Protein AF-A0A0Q8JHC2-F1 (afdb_monomer_lite)

Structure (mmCIF, N/CA/C/O backbone):
data_AF-A0A0Q8JHC2-F1
#
_entry.id   AF-A0A0Q8JHC2-F1
#
loop_
_atom_site.group_PDB
_atom_site.id
_atom_site.type_symbol
_atom_site.label_atom_id
_atom_site.label_alt_id
_atom_site.label_comp_id
_atom_site.label_asym_id
_atom_site.label_entity_id
_atom_site.label_seq_id
_atom_site.pdbx_PDB_ins_code
_atom_site.Cartn_x
_atom_site.Cartn_y
_atom_site.Cartn_z
_atom_site.occupancy
_atom_site.B_iso_or_equiv
_atom_site.auth_seq_id
_atom_site.auth_comp_id
_atom_site.auth_asym_id
_atom_site.auth_atom_id
_atom_site.pdbx_PDB_model_num
ATOM 1 N N . MET A 1 1 ? -20.644 -13.001 16.340 1.00 46.44 1 MET A N 1
ATOM 2 C CA . MET A 1 1 ? -19.332 -13.680 16.368 1.00 46.44 1 MET A CA 1
ATOM 3 C C . MET A 1 1 ? -19.588 -15.132 16.712 1.00 46.44 1 MET A C 1
ATOM 5 O O . MET A 1 1 ? -20.028 -15.393 17.822 1.00 46.44 1 MET A O 1
ATOM 9 N N . HIS A 1 2 ? -19.420 -16.041 15.752 1.00 45.28 2 HIS A N 1
ATOM 10 C CA . HIS A 1 2 ? -19.515 -17.480 15.999 1.00 45.28 2 HIS A CA 1
ATOM 11 C C . HIS A 1 2 ? -18.093 -18.038 16.059 1.00 45.28 2 HIS A C 1
ATOM 13 O O . HIS A 1 2 ? -17.368 -18.005 15.069 1.00 45.28 2 HIS A O 1
ATOM 19 N N . GLU A 1 3 ? -17.670 -18.493 17.236 1.00 44.44 3 GLU A N 1
ATOM 20 C CA . GLU A 1 3 ? -16.395 -19.190 17.394 1.00 44.44 3 GLU A CA 1
ATOM 21 C C . GLU A 1 3 ? -16.556 -20.640 16.921 1.00 44.44 3 GLU A C 1
ATOM 23 O O . GLU A 1 3 ? -17.232 -21.451 17.552 1.00 44.44 3 GLU A O 1
ATOM 28 N N . SER A 1 4 ? -15.948 -20.959 15.777 1.00 53.78 4 SER A N 1
ATOM 29 C CA . SER A 1 4 ? -15.761 -22.332 15.305 1.00 53.78 4 SER A CA 1
ATOM 30 C C . SER A 1 4 ? -14.449 -22.897 15.856 1.00 53.78 4 SER A C 1
ATOM 32 O O . SER A 1 4 ? -13.427 -22.208 15.894 1.00 53.78 4 SER A O 1
ATOM 34 N N . LYS A 1 5 ? -14.469 -24.183 16.231 1.00 55.62 5 LYS A N 1
ATOM 35 C CA . LYS A 1 5 ? -13.336 -24.940 16.797 1.00 55.62 5 LYS A CA 1
ATOM 36 C C . LYS A 1 5 ? -12.102 -25.036 15.878 1.00 55.62 5 LYS A C 1
ATOM 38 O O . LYS A 1 5 ? -11.062 -25.486 16.346 1.00 55.62 5 LYS A O 1
ATOM 43 N N . PHE A 1 6 ? -12.198 -24.612 14.614 1.00 55.34 6 PHE A N 1
ATOM 44 C CA . PHE A 1 6 ? -11.120 -24.694 13.615 1.00 55.34 6 PHE A CA 1
ATOM 45 C C . PHE A 1 6 ? -10.570 -23.343 13.126 1.00 55.34 6 PHE A C 1
ATOM 47 O O . PHE A 1 6 ? -9.736 -23.319 12.227 1.00 55.34 6 PHE A O 1
ATOM 54 N N . GLY A 1 7 ? -10.948 -22.227 13.756 1.00 52.19 7 GLY A N 1
ATOM 55 C CA . GLY A 1 7 ? -10.394 -20.913 13.427 1.00 52.19 7 GLY A CA 1
ATOM 56 C C . GLY A 1 7 ? -11.159 -20.208 12.305 1.00 52.19 7 GLY A C 1
ATOM 57 O O . GLY A 1 7 ? -11.133 -20.618 11.155 1.00 52.19 7 GLY A O 1
ATOM 58 N N . PHE A 1 8 ? -11.827 -19.122 12.696 1.00 56.41 8 PHE A N 1
ATOM 59 C CA . PHE A 1 8 ? -12.327 -18.010 11.880 1.00 56.41 8 PHE A CA 1
ATOM 60 C C . PHE A 1 8 ? -12.901 -18.354 10.490 1.00 56.41 8 PHE A C 1
ATOM 62 O O . PHE A 1 8 ? -12.226 -18.221 9.471 1.00 56.41 8 PHE A O 1
ATOM 69 N N . GLU A 1 9 ? -14.198 -18.669 10.435 1.00 52.38 9 GLU A N 1
ATOM 70 C CA . GLU A 1 9 ? -14.976 -18.519 9.200 1.00 52.38 9 GLU A CA 1
ATOM 71 C C . GLU A 1 9 ? -15.281 -17.031 8.987 1.00 52.38 9 GLU A C 1
ATOM 73 O O . GLU A 1 9 ? -15.959 -16.405 9.799 1.00 52.38 9 GLU A O 1
ATOM 78 N N . TYR A 1 10 ? -14.744 -16.454 7.911 1.00 52.06 10 TYR A N 1
ATOM 79 C CA . TYR A 1 10 ? -15.070 -15.097 7.476 1.00 52.06 10 TYR A CA 1
ATOM 80 C C . TYR A 1 10 ? -16.145 -15.165 6.394 1.00 52.06 10 TYR A C 1
ATOM 82 O O . TYR A 1 10 ? -15.909 -15.709 5.313 1.00 52.06 10 TYR A O 1
ATOM 90 N N . HIS A 1 11 ? -17.310 -14.571 6.642 1.00 60.28 11 HIS A N 1
ATOM 91 C CA . HIS A 1 11 ? -18.301 -14.356 5.592 1.00 60.28 11 HIS A CA 1
ATOM 92 C C . HIS A 1 11 ? -18.074 -13.013 4.892 1.00 60.28 11 HIS A C 1
ATOM 94 O O . HIS A 1 11 ? -17.540 -12.063 5.460 1.00 60.28 11 HIS A O 1
ATOM 100 N N . GLY A 1 12 ? -18.532 -12.886 3.641 1.00 55.38 12 GLY A N 1
ATOM 101 C CA . GLY A 1 12 ? -18.478 -11.614 2.904 1.00 55.38 12 GLY A CA 1
ATOM 102 C C . GLY A 1 12 ? -19.212 -10.459 3.610 1.00 55.38 12 GLY A C 1
ATOM 103 O O . GLY A 1 12 ? -18.903 -9.290 3.377 1.00 55.38 12 GLY A O 1
ATOM 104 N N . SER A 1 13 ? -20.141 -10.773 4.520 1.00 62.31 13 SER A N 1
ATOM 105 C CA . SER A 1 13 ? -20.773 -9.822 5.441 1.00 62.31 13 SER A CA 1
ATOM 106 C C . SER A 1 13 ? -19.806 -9.255 6.486 1.00 62.31 13 SER A C 1
ATOM 108 O O . SER A 1 13 ? -19.939 -8.090 6.850 1.00 62.31 13 SER A O 1
ATOM 110 N N . ASP A 1 14 ? -18.791 -10.013 6.904 1.00 60.31 14 ASP A N 1
ATOM 111 C CA . ASP A 1 14 ? -17.785 -9.587 7.889 1.00 60.31 14 ASP A CA 1
ATOM 112 C C . ASP A 1 14 ? -16.726 -8.658 7.281 1.00 60.31 14 ASP A C 1
ATOM 114 O O . ASP A 1 14 ? -16.006 -7.973 8.004 1.00 60.31 14 ASP A O 1
ATOM 118 N N . LEU A 1 15 ? -16.658 -8.577 5.946 1.00 61.22 15 LEU A N 1
ATOM 119 C CA . LEU A 1 15 ? -15.849 -7.594 5.217 1.00 61.22 15 LEU A CA 1
ATOM 120 C C . LEU A 1 15 ? -16.550 -6.238 5.074 1.00 61.22 15 LEU A C 1
ATOM 122 O O . LEU A 1 15 ? -15.893 -5.243 4.756 1.00 61.22 15 LEU A O 1
ATOM 126 N N . GLN A 1 16 ? -17.862 -6.149 5.336 1.00 64.81 16 GLN A N 1
ATOM 127 C CA . GLN A 1 16 ? -18.601 -4.880 5.279 1.00 64.81 16 GLN A CA 1
ATOM 128 C C . GLN A 1 16 ? -17.969 -3.721 6.068 1.00 64.81 16 GLN A C 1
ATOM 130 O O . GLN A 1 16 ? -18.070 -2.588 5.584 1.00 64.81 16 GLN A O 1
ATOM 135 N N . PRO A 1 17 ? -17.328 -3.928 7.235 1.00 65.75 17 PRO A N 1
ATOM 136 C CA . PRO A 1 17 ? -16.680 -2.862 7.993 1.00 65.75 17 PRO A CA 1
ATOM 137 C C . PRO A 1 17 ? -15.490 -2.230 7.263 1.00 65.75 17 PRO A C 1
ATOM 139 O O . PRO A 1 17 ? -15.288 -1.027 7.405 1.00 65.75 17 PRO A O 1
ATOM 142 N N . ILE A 1 18 ? -14.752 -3.007 6.459 1.00 70.94 18 ILE A N 1
ATOM 143 C CA . ILE A 1 18 ? -13.488 -2.595 5.817 1.00 70.94 18 ILE A CA 1
ATOM 144 C C . ILE A 1 18 ? -13.565 -2.425 4.297 1.00 70.94 18 ILE A C 1
ATOM 146 O O . ILE A 1 18 ? -12.550 -2.172 3.653 1.00 70.94 18 ILE A O 1
ATOM 150 N N . ARG A 1 19 ? -14.757 -2.510 3.698 1.00 82.06 19 ARG A N 1
ATOM 151 C CA . ARG A 1 19 ? -14.945 -2.237 2.261 1.00 82.06 19 ARG A CA 1
ATOM 152 C C . ARG A 1 19 ? -14.309 -0.917 1.795 1.00 82.06 19 ARG A C 1
ATOM 154 O O . ARG A 1 19 ? -13.652 -0.957 0.760 1.00 82.06 19 ARG A O 1
ATOM 161 N N . PRO A 1 20 ? -14.449 0.222 2.509 1.00 84.69 20 PRO A N 1
ATOM 162 C CA . PRO A 1 20 ? -13.827 1.475 2.077 1.00 84.69 20 PRO A CA 1
ATOM 163 C C . PRO A 1 20 ? -12.303 1.365 1.994 1.00 84.69 20 PRO A C 1
ATOM 165 O O . PRO A 1 20 ? -11.717 1.789 1.006 1.00 84.69 20 PRO A O 1
ATOM 168 N N . LEU A 1 21 ? -11.675 0.731 2.989 1.00 87.75 21 LEU A N 1
ATOM 169 C CA . LEU A 1 21 ? -10.234 0.487 3.003 1.00 87.75 21 LEU A CA 1
ATOM 170 C C . LEU A 1 21 ? -9.803 -0.351 1.797 1.00 87.75 21 LEU A C 1
ATOM 172 O O . LEU A 1 21 ? -8.867 0.033 1.105 1.00 87.75 21 LEU A O 1
ATOM 176 N N . VAL A 1 22 ? -10.501 -1.456 1.520 1.00 88.38 22 VAL A N 1
ATOM 177 C CA . VAL A 1 22 ? -10.187 -2.328 0.376 1.00 88.38 22 VAL A CA 1
ATOM 178 C C . VAL A 1 22 ? -10.283 -1.554 -0.937 1.00 88.38 22 VAL A C 1
ATOM 180 O O . VAL A 1 22 ? -9.341 -1.581 -1.720 1.00 88.38 22 VAL A O 1
ATOM 183 N N . TRP A 1 23 ? -11.369 -0.806 -1.153 1.00 92.31 23 TRP A N 1
ATOM 184 C CA . TRP A 1 23 ? -11.544 -0.018 -2.375 1.00 92.31 23 TRP A CA 1
ATOM 185 C C . TRP A 1 23 ? -10.453 1.032 -2.565 1.00 92.31 23 TRP A C 1
ATOM 187 O O . TRP A 1 23 ? -9.932 1.167 -3.670 1.00 92.31 23 TRP A O 1
ATOM 197 N N . VAL A 1 24 ? -10.081 1.746 -1.500 1.00 94.50 24 VAL A N 1
ATOM 198 C CA . VAL A 1 24 ? -9.022 2.760 -1.573 1.00 94.50 24 VAL A CA 1
ATOM 199 C C . VAL A 1 24 ? -7.664 2.117 -1.839 1.00 94.50 24 VAL A C 1
ATOM 201 O O . VAL A 1 24 ? -6.925 2.614 -2.684 1.00 94.50 24 VAL A O 1
ATOM 204 N N . VAL A 1 25 ? -7.344 0.997 -1.185 1.00 95.12 25 VAL A N 1
ATOM 205 C CA . VAL A 1 25 ? -6.090 0.265 -1.429 1.00 95.12 25 VAL A CA 1
ATOM 206 C C . VAL A 1 25 ? -6.030 -0.233 -2.870 1.00 95.12 25 VAL A C 1
ATOM 208 O O . VAL A 1 25 ? -5.028 -0.008 -3.540 1.00 95.12 25 VAL A O 1
ATOM 211 N N . THR A 1 26 ? -7.099 -0.850 -3.379 1.00 94.50 26 THR A N 1
ATOM 212 C CA . THR A 1 26 ? -7.150 -1.327 -4.767 1.00 94.50 26 THR A CA 1
ATOM 213 C C . THR A 1 26 ? -7.023 -0.172 -5.758 1.00 94.50 26 THR A C 1
ATOM 215 O O . THR A 1 26 ? -6.231 -0.257 -6.693 1.00 94.50 26 THR A O 1
ATOM 218 N N . ALA A 1 27 ? -7.742 0.934 -5.547 1.00 96.88 27 ALA A N 1
ATOM 219 C CA . ALA A 1 27 ? -7.637 2.113 -6.404 1.00 96.88 27 ALA A CA 1
ATOM 220 C C . ALA A 1 27 ? -6.219 2.705 -6.387 1.00 96.88 27 ALA A C 1
ATOM 222 O O . ALA A 1 27 ? -5.681 3.041 -7.441 1.00 96.88 27 ALA A O 1
ATOM 223 N N . ALA A 1 28 ? -5.587 2.773 -5.213 1.00 97.25 28 ALA A N 1
ATOM 224 C CA . ALA A 1 28 ? -4.212 3.236 -5.069 1.00 97.25 28 ALA A CA 1
ATOM 225 C C . ALA A 1 28 ? -3.211 2.302 -5.760 1.00 97.25 28 ALA A C 1
ATOM 227 O O . ALA A 1 28 ? -2.313 2.788 -6.437 1.00 97.25 28 ALA A O 1
ATOM 228 N N . GLN A 1 29 ? -3.372 0.981 -5.649 1.00 97.31 29 GLN A N 1
ATOM 229 C CA . GLN A 1 29 ? -2.524 0.006 -6.345 1.00 97.31 29 GLN A CA 1
ATOM 230 C C . GLN A 1 29 ? -2.660 0.112 -7.864 1.00 97.31 29 GLN A C 1
ATOM 232 O O . GLN A 1 29 ? -1.654 0.059 -8.566 1.00 97.31 29 GLN A O 1
ATOM 237 N N . LEU A 1 30 ? -3.877 0.302 -8.379 1.00 97.81 30 LEU A N 1
ATOM 238 C CA . LEU A 1 30 ? -4.105 0.515 -9.809 1.00 97.81 30 LEU A CA 1
ATOM 239 C C . LEU A 1 30 ? -3.469 1.826 -10.282 1.00 97.81 30 LEU A C 1
ATOM 241 O O . LEU A 1 30 ? -2.742 1.824 -11.272 1.00 97.81 30 LEU A O 1
ATOM 245 N N . ALA A 1 31 ? -3.675 2.925 -9.551 1.00 97.56 31 ALA A N 1
ATOM 246 C CA . ALA A 1 31 ? -3.048 4.210 -9.857 1.00 97.56 31 ALA A CA 1
ATOM 247 C C . ALA A 1 31 ? -1.515 4.120 -9.795 1.00 97.56 31 ALA A C 1
ATOM 249 O O . ALA A 1 31 ? -0.828 4.585 -10.699 1.00 97.56 31 ALA A O 1
ATOM 250 N N . GLY A 1 32 ? -0.982 3.456 -8.769 1.00 97.06 32 GLY A N 1
ATOM 251 C CA . GLY A 1 32 ? 0.440 3.169 -8.625 1.00 97.06 32 GLY A CA 1
ATOM 252 C C . GLY A 1 32 ? 0.981 2.316 -9.762 1.00 97.06 32 GLY A C 1
ATOM 253 O O . GLY A 1 32 ? 2.065 2.593 -10.252 1.00 97.06 32 GLY A O 1
ATOM 254 N N . GLY A 1 33 ? 0.231 1.317 -10.228 1.00 97.12 33 GLY A N 1
ATOM 255 C CA . GLY A 1 33 ? 0.613 0.495 -11.374 1.00 97.12 33 GLY A CA 1
ATOM 256 C C . GLY A 1 33 ? 0.655 1.286 -12.680 1.00 97.12 33 GLY A C 1
ATOM 257 O O . GLY A 1 33 ? 1.599 1.130 -13.453 1.00 97.12 33 GLY A O 1
ATOM 258 N N . VAL A 1 34 ? -0.311 2.185 -12.897 1.00 97.94 34 VAL A N 1
ATOM 259 C CA . VAL A 1 34 ? -0.315 3.109 -14.044 1.00 97.94 34 VAL A CA 1
ATOM 260 C C . VAL A 1 34 ? 0.888 4.052 -13.985 1.00 97.94 34 VAL A C 1
ATOM 262 O O . VAL A 1 34 ? 1.618 4.152 -14.966 1.00 97.94 34 VAL A O 1
ATOM 265 N N . LEU A 1 35 ? 1.147 4.676 -12.832 1.00 96.56 35 LEU A N 1
ATOM 266 C CA . LEU A 1 35 ? 2.325 5.530 -12.635 1.00 96.56 35 LEU A CA 1
ATOM 267 C C . LEU A 1 35 ? 3.630 4.738 -12.779 1.00 96.56 35 LEU A C 1
ATOM 269 O O . LEU A 1 35 ? 4.591 5.217 -13.366 1.00 96.56 35 LEU A O 1
ATOM 273 N N . GLY A 1 36 ? 3.666 3.499 -12.293 1.00 96.25 36 GLY A N 1
ATOM 274 C CA . GLY A 1 36 ? 4.806 2.605 -12.453 1.00 96.25 36 GLY A CA 1
ATOM 275 C C . GLY A 1 36 ? 5.120 2.352 -13.925 1.00 96.25 36 GLY A C 1
ATOM 276 O O . GLY A 1 36 ? 6.271 2.457 -14.349 1.00 96.25 36 GLY A O 1
ATOM 277 N N . TYR A 1 37 ? 4.081 2.079 -14.716 1.00 97.06 37 TYR A N 1
ATOM 278 C CA . TYR A 1 37 ? 4.182 1.868 -16.156 1.00 97.06 37 TYR A CA 1
ATOM 279 C C . TYR A 1 37 ? 4.641 3.105 -16.934 1.00 97.06 37 TYR A C 1
ATOM 281 O O . TYR A 1 37 ? 5.280 2.939 -17.969 1.00 97.06 37 TYR A O 1
ATOM 289 N N . THR A 1 38 ? 4.345 4.327 -16.484 1.00 96.31 38 THR A N 1
ATOM 290 C CA . THR A 1 38 ? 4.795 5.544 -17.183 1.00 96.31 38 THR A CA 1
ATOM 291 C C . THR A 1 38 ? 6.167 6.013 -16.704 1.00 96.31 38 THR A C 1
ATOM 293 O O . THR A 1 38 ? 7.021 6.308 -17.537 1.00 96.31 38 THR A O 1
ATOM 296 N N . GLU A 1 39 ? 6.423 5.989 -15.394 1.00 95.25 39 GLU A N 1
ATOM 297 C CA . GLU A 1 39 ? 7.573 6.666 -14.776 1.00 95.25 39 GLU A CA 1
ATOM 298 C C . GLU A 1 39 ? 8.780 5.755 -14.496 1.00 95.25 39 GLU A C 1
ATOM 300 O O . GLU A 1 39 ? 9.922 6.211 -14.544 1.00 95.25 39 GLU A O 1
ATOM 305 N N . LEU A 1 40 ? 8.584 4.465 -14.185 1.00 93.25 40 LEU A N 1
ATOM 306 C CA . LEU A 1 40 ? 9.709 3.615 -13.759 1.00 93.25 40 LEU A CA 1
ATOM 307 C C . LEU A 1 40 ? 10.533 3.156 -14.957 1.00 93.25 40 LEU A C 1
ATOM 309 O O . LEU A 1 40 ? 9.998 2.543 -15.871 1.00 93.25 40 LEU A O 1
ATOM 313 N N . SER A 1 41 ? 11.843 3.374 -14.937 1.00 89.94 41 SER A N 1
ATOM 314 C CA . SER A 1 41 ? 12.745 2.865 -15.976 1.00 89.94 41 SER A CA 1
ATOM 315 C C . SER A 1 41 ? 13.128 1.412 -15.677 1.00 89.94 41 SER A C 1
ATOM 317 O O . SER A 1 41 ? 14.138 1.152 -15.034 1.00 89.94 41 SER A O 1
ATOM 319 N N . MET A 1 42 ? 12.289 0.461 -16.095 1.00 90.81 42 MET A N 1
ATOM 320 C CA . MET A 1 42 ? 12.570 -0.981 -16.041 1.00 90.81 42 MET A CA 1
ATOM 321 C C . MET A 1 42 ? 12.269 -1.627 -17.401 1.00 90.81 42 MET A C 1
ATOM 323 O O . MET A 1 42 ? 11.375 -1.150 -18.103 1.00 90.81 42 MET A O 1
ATOM 327 N N . PRO A 1 43 ? 12.979 -2.705 -17.781 1.00 89.06 43 PRO A N 1
ATOM 328 C CA . PRO A 1 43 ? 12.846 -3.314 -19.105 1.00 89.06 43 PRO A CA 1
ATOM 329 C C . PRO A 1 43 ? 11.515 -4.050 -19.309 1.00 89.06 43 PRO A C 1
ATOM 331 O O . PRO A 1 43 ? 10.980 -4.045 -20.414 1.00 89.06 43 PRO A O 1
ATOM 334 N N . ASP A 1 44 ? 10.970 -4.665 -18.259 1.00 94.00 44 ASP A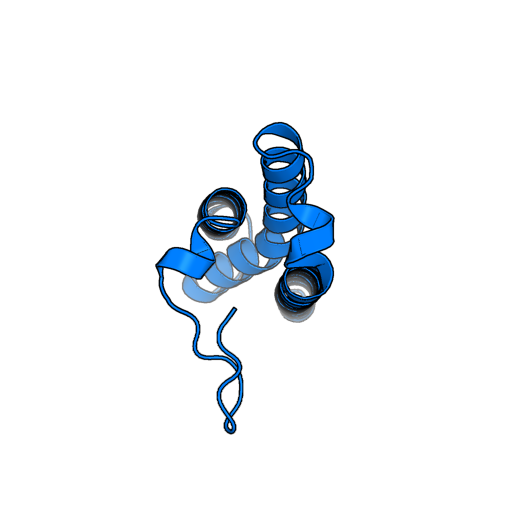 N 1
ATOM 335 C CA . ASP A 1 44 ? 9.737 -5.445 -18.341 1.00 94.00 44 ASP A CA 1
ATOM 336 C C . ASP A 1 44 ? 8.508 -4.635 -17.892 1.00 94.00 44 ASP A C 1
ATOM 338 O O . ASP A 1 44 ? 8.492 -4.004 -16.832 1.00 94.00 44 ASP A O 1
ATOM 342 N N . ALA A 1 45 ? 7.453 -4.646 -18.712 1.00 94.81 45 ALA A N 1
ATOM 343 C CA . ALA A 1 45 ? 6.239 -3.870 -18.459 1.00 94.81 45 ALA A CA 1
ATOM 344 C C . ALA A 1 45 ? 5.466 -4.367 -17.229 1.00 94.81 45 ALA A C 1
ATOM 346 O O . ALA A 1 45 ? 4.909 -3.555 -16.484 1.00 94.81 45 ALA A O 1
ATOM 347 N N . PHE A 1 46 ? 5.439 -5.683 -17.004 1.00 96.12 46 PHE A N 1
ATOM 348 C CA . PHE A 1 46 ? 4.793 -6.258 -15.831 1.00 96.12 46 PHE A CA 1
ATOM 349 C C . PHE A 1 46 ? 5.539 -5.850 -14.558 1.00 96.12 46 PHE A C 1
ATOM 351 O O . PHE A 1 46 ? 4.905 -5.430 -13.590 1.00 96.12 46 PHE A O 1
ATOM 358 N N . ASP A 1 47 ? 6.870 -5.852 -14.579 1.00 94.94 47 ASP A N 1
ATOM 359 C CA . ASP A 1 47 ? 7.702 -5.410 -13.464 1.00 94.94 47 ASP A CA 1
ATOM 360 C C . ASP A 1 47 ? 7.466 -3.949 -13.085 1.00 94.94 47 ASP A C 1
ATOM 362 O O . ASP A 1 47 ? 7.384 -3.642 -11.891 1.00 94.94 47 ASP A O 1
ATOM 366 N N . ARG A 1 48 ? 7.297 -3.061 -14.070 1.00 96.19 48 ARG A N 1
ATOM 367 C CA . ARG A 1 48 ? 6.952 -1.645 -13.848 1.00 96.19 48 ARG A CA 1
ATOM 368 C C . ARG A 1 48 ? 5.607 -1.495 -13.143 1.00 96.19 48 ARG A C 1
ATOM 370 O O . ARG A 1 48 ? 5.517 -0.820 -12.117 1.00 96.19 48 ARG A O 1
ATOM 377 N N . ILE A 1 49 ? 4.574 -2.153 -13.673 1.00 96.81 49 ILE A N 1
ATOM 378 C CA . ILE A 1 49 ? 3.209 -2.110 -13.127 1.00 96.81 49 ILE A CA 1
ATOM 379 C C . ILE A 1 49 ? 3.187 -2.697 -11.717 1.00 96.81 49 ILE A C 1
ATOM 381 O O . ILE A 1 49 ? 2.667 -2.078 -10.787 1.00 96.81 49 ILE A O 1
ATOM 385 N N . TRP A 1 50 ? 3.783 -3.877 -11.543 1.00 97.12 50 TRP A N 1
ATOM 386 C CA . TRP A 1 50 ? 3.860 -4.557 -10.257 1.00 97.12 50 TRP A CA 1
ATOM 387 C C . TRP A 1 50 ? 4.570 -3.696 -9.216 1.00 97.12 50 TRP A C 1
ATOM 389 O O . TRP A 1 50 ? 4.060 -3.519 -8.112 1.00 97.12 50 TRP A O 1
ATOM 399 N N . THR A 1 51 ? 5.724 -3.126 -9.566 1.00 96.88 51 THR A N 1
ATOM 400 C CA . THR A 1 51 ? 6.523 -2.323 -8.635 1.00 96.88 51 THR A CA 1
ATOM 401 C C . THR A 1 51 ? 5.799 -1.042 -8.239 1.00 96.88 51 THR A C 1
ATOM 403 O O . THR A 1 51 ? 5.716 -0.737 -7.049 1.00 96.88 51 THR A O 1
ATOM 406 N N . GLY A 1 52 ? 5.202 -0.335 -9.202 1.00 96.69 52 GLY A N 1
ATOM 407 C CA . GLY A 1 52 ? 4.405 0.857 -8.920 1.00 96.69 52 GLY A CA 1
ATOM 408 C C . GLY A 1 52 ? 3.191 0.560 -8.032 1.00 96.69 52 GLY A C 1
ATOM 409 O O . GLY A 1 52 ? 2.964 1.249 -7.035 1.00 96.69 52 GLY A O 1
ATOM 410 N N . GLY A 1 53 ? 2.447 -0.512 -8.324 1.00 96.75 53 GLY A N 1
ATOM 411 C CA . GLY A 1 53 ? 1.316 -0.942 -7.495 1.00 96.75 53 GLY A CA 1
ATOM 412 C C . GLY A 1 53 ? 1.743 -1.383 -6.091 1.00 96.75 53 GLY A C 1
ATOM 413 O O . GLY A 1 53 ? 1.109 -1.026 -5.093 1.00 96.75 53 GLY A O 1
ATOM 414 N N . ALA A 1 54 ? 2.866 -2.096 -5.983 1.00 96.81 54 ALA A N 1
ATOM 415 C CA . ALA A 1 54 ? 3.435 -2.504 -4.707 1.00 96.81 54 ALA A CA 1
ATOM 416 C C . ALA A 1 54 ? 3.813 -1.283 -3.854 1.00 96.81 54 ALA A C 1
ATOM 418 O O . ALA A 1 54 ? 3.366 -1.174 -2.709 1.00 96.81 54 ALA A O 1
ATOM 419 N N . MET A 1 55 ? 4.542 -0.314 -4.416 1.00 96.75 55 MET A N 1
ATOM 420 C CA . MET A 1 55 ? 4.927 0.928 -3.727 1.00 96.75 55 MET A CA 1
ATOM 421 C C . MET A 1 55 ? 3.718 1.775 -3.299 1.00 96.75 55 MET A C 1
ATOM 423 O O . MET A 1 55 ? 3.774 2.436 -2.264 1.00 96.75 55 MET A O 1
ATOM 427 N N . ALA A 1 56 ? 2.602 1.709 -4.030 1.00 97.62 56 ALA A N 1
ATOM 428 C CA . ALA A 1 56 ? 1.367 2.409 -3.679 1.00 97.62 56 ALA A CA 1
ATOM 429 C C . ALA A 1 56 ? 0.515 1.710 -2.597 1.00 97.62 56 ALA A C 1
ATOM 431 O O . ALA A 1 56 ? -0.442 2.301 -2.091 1.00 97.62 56 ALA A O 1
ATOM 432 N N . SER A 1 57 ? 0.852 0.477 -2.201 1.00 96.44 57 SER A N 1
ATOM 433 C CA . SER A 1 57 ? 0.048 -0.309 -1.250 1.00 96.44 57 SER A CA 1
ATOM 434 C C . SER A 1 57 ? -0.016 0.322 0.146 1.00 96.44 57 SER A C 1
ATOM 436 O O . SER A 1 57 ? -1.103 0.468 0.704 1.00 96.44 57 SER A O 1
ATOM 438 N N . LEU A 1 58 ? 1.119 0.744 0.708 1.00 96.38 58 LEU A N 1
ATOM 439 C CA . LEU A 1 58 ? 1.189 1.409 2.009 1.00 96.38 58 LEU A CA 1
ATOM 440 C C . LEU A 1 58 ? 0.508 2.792 2.027 1.00 96.38 58 LEU A C 1
ATOM 442 O O . LEU A 1 58 ? -0.340 3.000 2.899 1.00 96.38 58 LEU A O 1
ATOM 446 N N . PRO A 1 59 ? 0.792 3.735 1.105 1.00 96.81 59 PRO A N 1
ATOM 447 C CA . PRO A 1 59 ? 0.079 5.013 1.087 1.00 96.81 59 PRO A CA 1
ATOM 448 C C . PRO A 1 59 ? -1.423 4.827 0.825 1.00 96.81 59 PRO A C 1
ATOM 450 O O . PRO A 1 59 ? -2.233 5.493 1.470 1.00 96.81 59 PRO A O 1
ATOM 453 N N . GLY A 1 60 ? -1.811 3.867 -0.024 1.00 96.81 60 GLY A N 1
ATOM 454 C CA . GLY A 1 60 ? -3.210 3.481 -0.219 1.00 96.81 60 GLY A CA 1
ATOM 455 C C . GLY A 1 60 ? -3.871 2.964 1.060 1.00 96.81 60 GLY A C 1
ATOM 456 O O . GLY A 1 60 ? -4.983 3.373 1.392 1.00 96.81 60 GLY A O 1
ATOM 457 N N . TYR A 1 61 ? -3.176 2.122 1.828 1.00 96.31 61 TYR A N 1
ATOM 458 C CA . TYR A 1 61 ? -3.654 1.625 3.121 1.00 96.31 61 TYR A CA 1
ATOM 459 C C . TYR A 1 61 ? -3.855 2.758 4.135 1.00 96.31 61 TYR A C 1
ATOM 461 O O . TYR A 1 61 ? -4.892 2.813 4.799 1.00 96.31 61 TYR A O 1
ATOM 469 N N . LEU A 1 62 ? -2.901 3.688 4.235 1.00 96.00 62 LEU A N 1
ATOM 470 C CA . LEU A 1 62 ? -3.005 4.843 5.132 1.00 96.00 62 LEU A CA 1
ATOM 471 C C . LEU A 1 62 ? -4.172 5.759 4.739 1.00 96.00 62 LEU A C 1
ATOM 473 O O . LEU A 1 62 ? -4.963 6.144 5.602 1.00 96.00 62 LEU A O 1
ATOM 477 N N . ALA A 1 63 ? -4.327 6.047 3.444 1.00 95.44 63 ALA A N 1
ATOM 478 C CA . ALA A 1 63 ? -5.447 6.830 2.925 1.00 95.44 63 ALA A CA 1
ATOM 479 C C . ALA A 1 63 ? -6.794 6.138 3.183 1.00 95.44 63 ALA A C 1
ATOM 481 O O . ALA A 1 63 ? -7.748 6.775 3.630 1.00 95.44 63 ALA A O 1
ATOM 482 N N . GLY A 1 64 ? -6.869 4.822 2.971 1.00 93.81 64 GLY A N 1
ATOM 483 C CA . GLY A 1 64 ? -8.071 4.040 3.239 1.00 93.81 64 GLY A CA 1
ATOM 484 C C . GLY A 1 64 ? -8.417 3.992 4.726 1.00 93.81 64 GLY A C 1
ATOM 485 O O . GLY A 1 64 ? -9.592 4.076 5.079 1.00 93.81 64 GLY A O 1
ATOM 486 N N . CYS A 1 65 ? -7.416 3.949 5.610 1.00 92.06 65 CYS A N 1
ATOM 487 C CA . CYS A 1 65 ? -7.623 4.067 7.053 1.00 92.06 65 CYS A CA 1
ATOM 488 C C . CYS A 1 65 ? -8.158 5.453 7.429 1.00 92.06 65 CYS A C 1
ATOM 490 O O . CYS A 1 65 ? -9.127 5.541 8.180 1.00 92.06 65 CYS A O 1
ATOM 492 N N . ALA A 1 66 ? -7.576 6.527 6.889 1.00 92.12 66 ALA A N 1
ATOM 493 C CA . ALA A 1 66 ? -8.056 7.887 7.129 1.00 92.12 66 ALA A CA 1
ATOM 494 C C . ALA A 1 66 ? -9.513 8.053 6.667 1.00 92.12 66 ALA A C 1
ATOM 496 O O . ALA A 1 66 ? -10.356 8.521 7.432 1.00 92.12 66 ALA A O 1
ATOM 497 N N . LEU A 1 67 ? -9.842 7.580 5.461 1.00 91.19 67 LEU A N 1
ATOM 498 C CA . LEU A 1 67 ? -11.208 7.624 4.943 1.00 91.19 67 LEU A CA 1
ATOM 499 C C . LEU A 1 67 ? -12.166 6.772 5.785 1.00 91.19 67 LEU A C 1
ATOM 501 O O . LEU A 1 67 ? -13.268 7.213 6.103 1.00 91.19 67 LEU A O 1
ATOM 505 N N . GLN A 1 68 ? -11.754 5.571 6.196 1.00 89.44 68 GLN A N 1
ATOM 506 C CA . GLN A 1 68 ? -12.576 4.714 7.048 1.00 89.44 68 GLN A CA 1
ATOM 507 C C . GLN A 1 68 ? -12.818 5.347 8.426 1.00 89.44 68 GLN A C 1
ATOM 509 O O . GLN A 1 68 ? -13.930 5.246 8.947 1.00 89.44 68 GLN A O 1
ATOM 514 N N . ALA A 1 69 ? -11.820 6.021 9.004 1.00 87.81 69 ALA A N 1
ATOM 515 C CA . ALA A 1 69 ? -11.963 6.743 10.266 1.00 87.81 69 ALA A CA 1
ATOM 516 C C . ALA A 1 69 ? -12.970 7.901 10.152 1.00 87.81 69 ALA A C 1
ATOM 518 O O . ALA A 1 69 ? -13.747 8.113 11.082 1.00 87.81 69 ALA A O 1
ATOM 519 N N . LEU A 1 70 ? -13.003 8.590 9.003 1.00 89.06 70 LEU A N 1
ATOM 520 C CA . LEU A 1 70 ? -13.969 9.655 8.710 1.00 89.06 70 LEU A CA 1
ATOM 521 C C . LEU A 1 70 ? -15.387 9.115 8.474 1.00 89.06 70 LEU A C 1
ATOM 523 O O . LEU A 1 70 ? -16.350 9.653 9.010 1.00 89.06 70 LEU A O 1
ATOM 527 N N . MET A 1 71 ? -15.532 8.048 7.684 1.00 87.50 71 MET A N 1
ATOM 528 C CA . MET A 1 71 ? -16.848 7.510 7.310 1.00 87.50 71 MET A CA 1
ATOM 529 C C . MET A 1 71 ? -17.493 6.666 8.415 1.00 87.50 71 MET A C 1
ATOM 531 O O . MET A 1 71 ? -18.718 6.549 8.468 1.00 87.50 71 MET A O 1
ATOM 535 N N . ARG A 1 72 ? -16.687 6.006 9.255 1.00 82.62 72 ARG A N 1
ATOM 536 C CA . ARG A 1 72 ? -17.143 5.062 10.288 1.00 82.62 72 ARG A CA 1
ATOM 537 C C . ARG A 1 72 ? -16.320 5.202 11.574 1.00 82.62 72 ARG A C 1
ATOM 539 O O . ARG A 1 72 ? -15.547 4.289 11.914 1.00 82.62 72 ARG A O 1
ATOM 546 N N . PRO A 1 73 ? -16.494 6.319 12.305 1.00 79.00 73 PRO A N 1
ATOM 547 C CA . PRO A 1 73 ? -15.837 6.523 13.589 1.00 79.00 73 PRO A CA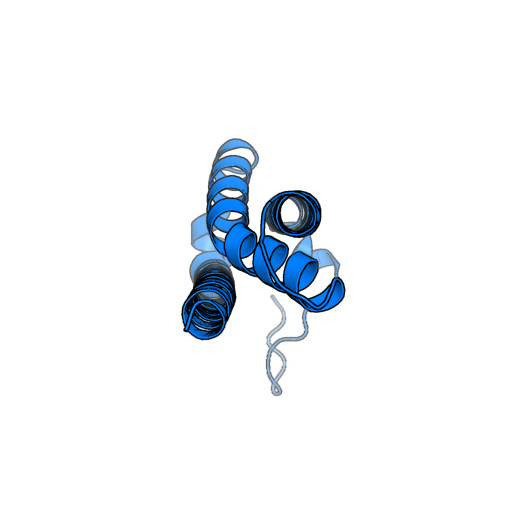 1
ATOM 548 C C . PRO A 1 73 ? -16.218 5.394 14.562 1.00 79.00 73 PRO A C 1
ATOM 550 O O . PRO A 1 73 ? -17.373 4.989 14.644 1.00 79.00 73 PRO A O 1
ATOM 553 N N . GLY A 1 74 ? -15.227 4.828 15.258 1.00 78.94 74 GLY A N 1
ATOM 554 C CA . GLY A 1 74 ? -15.423 3.709 16.194 1.00 78.94 74 GLY A CA 1
ATOM 555 C C . GLY A 1 74 ? -15.283 2.298 15.600 1.00 78.94 74 GLY A C 1
ATOM 556 O O . GLY A 1 74 ? -15.280 1.327 16.351 1.00 78.94 74 GLY A O 1
ATOM 557 N N . SER A 1 75 ? -15.083 2.148 14.284 1.00 78.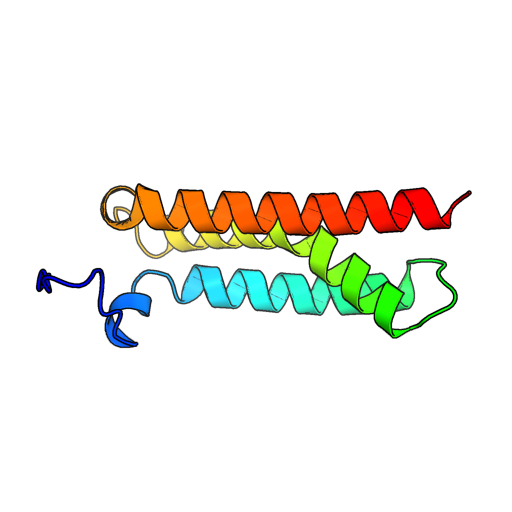00 75 SER A N 1
ATOM 558 C CA . SER A 1 75 ? -14.845 0.826 13.663 1.00 78.00 75 SER A CA 1
ATOM 559 C C . SER A 1 75 ? -13.447 0.243 13.934 1.00 78.00 75 SER A C 1
ATOM 561 O O . SER A 1 75 ? -13.252 -0.972 13.845 1.00 78.00 75 SER A O 1
ATOM 563 N N . PHE A 1 76 ? -12.481 1.096 14.292 1.00 80.19 76 PHE A N 1
ATOM 564 C CA . PHE A 1 76 ? -11.071 0.740 14.482 1.00 80.19 76 PHE A CA 1
ATOM 565 C C . PHE A 1 76 ? -10.819 -0.172 15.692 1.00 80.19 76 PHE A C 1
ATOM 567 O O . PHE A 1 76 ? -10.168 -1.202 15.509 1.00 80.19 76 PHE A O 1
ATOM 574 N N . PRO A 1 77 ? -11.335 0.125 16.905 1.00 82.81 77 PRO A N 1
ATOM 575 C CA . PRO A 1 77 ? -11.160 -0.756 18.059 1.00 82.81 77 PRO A CA 1
ATOM 576 C C . PRO A 1 77 ? -11.710 -2.165 17.817 1.00 82.81 77 PRO A C 1
ATOM 578 O O . PRO A 1 77 ? -11.056 -3.141 18.172 1.00 82.81 77 PRO A O 1
ATOM 581 N N . ALA A 1 78 ? -12.856 -2.270 17.134 1.00 81.19 78 ALA A N 1
ATOM 582 C CA . ALA A 1 78 ? -13.498 -3.547 16.824 1.00 81.19 78 ALA A CA 1
ATOM 583 C C . ALA A 1 78 ? -12.689 -4.424 15.846 1.00 81.19 78 ALA A C 1
ATOM 585 O O . ALA A 1 78 ? -12.827 -5.643 15.864 1.00 81.19 78 ALA A O 1
ATOM 586 N N . HIS A 1 79 ? -11.817 -3.828 15.021 1.00 83.44 79 HIS A N 1
ATOM 587 C CA . HIS A 1 79 ? -11.067 -4.530 13.968 1.00 83.44 79 HIS A CA 1
ATOM 588 C C . HIS A 1 79 ? -9.551 -4.319 14.060 1.00 83.44 79 HIS A C 1
ATOM 590 O O . HIS A 1 79 ? -8.829 -4.526 13.082 1.00 83.44 79 HIS A O 1
ATOM 596 N N . ARG A 1 80 ? -9.041 -3.923 15.233 1.00 86.19 80 ARG A N 1
ATOM 597 C CA . ARG A 1 80 ? -7.643 -3.505 15.422 1.00 86.19 80 ARG A CA 1
ATOM 598 C C . ARG A 1 80 ? -6.633 -4.536 14.918 1.00 86.19 80 ARG A C 1
ATOM 600 O O . ARG A 1 80 ? -5.694 -4.174 14.218 1.00 86.19 80 ARG A O 1
ATOM 607 N N . VAL A 1 81 ? -6.827 -5.814 15.250 1.00 86.56 81 VAL A N 1
ATOM 608 C CA . VAL A 1 81 ? -5.909 -6.895 14.843 1.00 86.56 81 VAL A CA 1
ATOM 609 C C . VAL A 1 81 ? -5.894 -7.069 13.324 1.00 86.56 81 VAL A C 1
ATOM 611 O O . VAL A 1 81 ? -4.830 -7.245 12.736 1.00 86.56 81 VAL A O 1
ATOM 614 N N . MET A 1 82 ? -7.058 -6.981 12.677 1.00 86.69 82 MET A N 1
ATOM 615 C CA . MET A 1 82 ? -7.167 -7.104 11.224 1.00 86.69 82 MET A CA 1
ATOM 616 C C . MET A 1 82 ? -6.508 -5.918 10.515 1.00 86.69 82 MET A C 1
ATOM 618 O O . MET A 1 82 ? -5.725 -6.130 9.595 1.00 86.69 82 MET A O 1
ATOM 622 N N . LEU A 1 83 ? -6.753 -4.691 10.986 1.00 89.19 83 LEU A N 1
ATOM 623 C CA . LEU A 1 83 ? -6.101 -3.489 10.461 1.00 89.19 83 LEU A CA 1
ATOM 624 C C . LEU A 1 83 ? -4.578 -3.590 10.589 1.00 89.19 83 LEU A C 1
ATOM 626 O O . LEU A 1 83 ? -3.875 -3.399 9.607 1.00 89.19 83 LEU A O 1
ATOM 630 N N . LEU A 1 84 ? -4.056 -3.998 11.750 1.00 90.88 84 LEU A N 1
ATOM 631 C CA . LEU A 1 84 ? -2.612 -4.184 11.938 1.00 90.88 84 LEU A CA 1
ATOM 632 C C . LEU A 1 84 ? -2.015 -5.214 10.972 1.00 90.88 84 LEU A C 1
ATOM 634 O O . LEU A 1 84 ? -0.962 -4.959 10.393 1.00 90.88 84 LEU A O 1
ATOM 638 N N . ARG A 1 85 ? -2.683 -6.356 10.764 1.00 91.75 85 ARG A N 1
ATOM 639 C CA . ARG A 1 85 ? -2.229 -7.378 9.805 1.00 91.75 85 ARG A CA 1
ATOM 640 C C . ARG A 1 85 ? -2.238 -6.851 8.371 1.00 91.75 85 ARG A C 1
ATOM 642 O O . ARG A 1 85 ? -1.262 -7.049 7.655 1.00 91.75 85 ARG A O 1
ATOM 649 N N . LEU A 1 86 ? -3.298 -6.152 7.966 1.00 90.75 86 LEU A N 1
ATOM 650 C CA . LEU A 1 86 ? -3.390 -5.536 6.639 1.00 90.75 86 LEU A CA 1
ATOM 651 C C . LEU A 1 86 ? -2.336 -4.441 6.448 1.00 90.75 86 LEU A C 1
ATOM 653 O O . LEU A 1 86 ? -1.714 -4.379 5.392 1.00 90.75 86 LEU A O 1
ATOM 657 N N . GLY A 1 87 ? -2.082 -3.629 7.474 1.00 94.00 87 GLY A N 1
ATOM 658 C CA . GLY A 1 87 ? -1.034 -2.613 7.461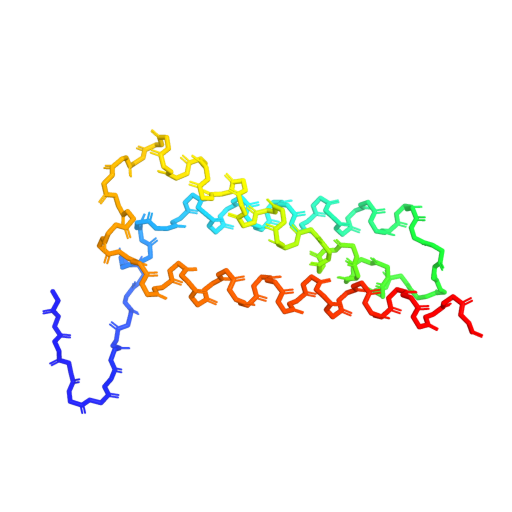 1.00 94.00 87 GLY A CA 1
ATOM 659 C C . GLY A 1 87 ? 0.366 -3.215 7.361 1.00 94.00 87 GLY A C 1
ATOM 660 O O . GLY A 1 87 ? 1.184 -2.720 6.591 1.00 94.00 87 GLY A O 1
ATOM 661 N N . LEU A 1 88 ? 0.632 -4.315 8.073 1.00 96.25 88 LEU A N 1
ATOM 662 C CA . LEU A 1 88 ? 1.898 -5.045 7.974 1.00 96.25 88 LEU A CA 1
ATOM 663 C C . LEU A 1 88 ? 2.094 -5.624 6.567 1.00 96.25 88 LEU A C 1
ATOM 665 O O . LEU A 1 88 ? 3.164 -5.465 5.989 1.00 96.25 88 LEU A O 1
ATOM 669 N N . LEU A 1 89 ? 1.059 -6.242 5.991 1.00 95.00 89 LEU A N 1
ATOM 670 C CA . LEU A 1 89 ? 1.106 -6.741 4.615 1.00 95.00 89 LEU A CA 1
ATOM 671 C C . LEU A 1 89 ? 1.341 -5.608 3.612 1.00 95.00 89 LEU A C 1
ATOM 673 O O . LEU A 1 89 ? 2.208 -5.733 2.752 1.00 95.00 89 LEU A O 1
ATOM 677 N N . ALA A 1 90 ? 0.627 -4.488 3.747 1.00 95.06 90 ALA A N 1
ATOM 678 C CA . ALA A 1 90 ? 0.810 -3.324 2.886 1.00 95.06 90 ALA A CA 1
ATOM 679 C C . ALA A 1 90 ? 2.241 -2.772 2.977 1.00 95.06 90 ALA A C 1
ATOM 681 O O . ALA A 1 90 ? 2.854 -2.496 1.948 1.00 95.06 90 ALA A O 1
ATOM 682 N N . ALA A 1 91 ? 2.799 -2.675 4.188 1.00 96.56 91 ALA A N 1
ATOM 683 C CA . ALA A 1 91 ? 4.177 -2.247 4.401 1.00 96.56 91 ALA A CA 1
ATOM 684 C C . ALA A 1 91 ? 5.184 -3.217 3.767 1.00 96.56 91 ALA A C 1
ATOM 686 O O . ALA A 1 91 ? 6.069 -2.778 3.039 1.00 96.56 91 ALA A O 1
ATOM 687 N N . LEU A 1 92 ? 5.030 -4.526 3.990 1.00 97.38 92 LEU A N 1
ATOM 688 C CA . LEU A 1 92 ? 5.917 -5.543 3.419 1.00 97.38 92 LEU A CA 1
ATOM 689 C C . LEU A 1 92 ? 5.898 -5.521 1.889 1.00 97.38 92 LEU A C 1
ATOM 691 O O . LEU A 1 92 ? 6.956 -5.554 1.267 1.00 97.38 92 LEU A O 1
ATOM 695 N N . VAL A 1 93 ? 4.714 -5.415 1.284 1.00 95.75 93 VAL A N 1
ATOM 696 C CA . VAL A 1 93 ? 4.567 -5.340 -0.176 1.00 95.75 93 VAL A CA 1
ATOM 697 C C . VAL A 1 93 ? 5.203 -4.061 -0.722 1.00 95.75 93 VAL A C 1
ATOM 699 O O . VAL A 1 93 ? 5.956 -4.125 -1.693 1.00 95.75 93 VAL A O 1
ATOM 702 N N . SER A 1 94 ? 4.977 -2.908 -0.087 1.00 95.75 94 SER A N 1
ATOM 703 C CA .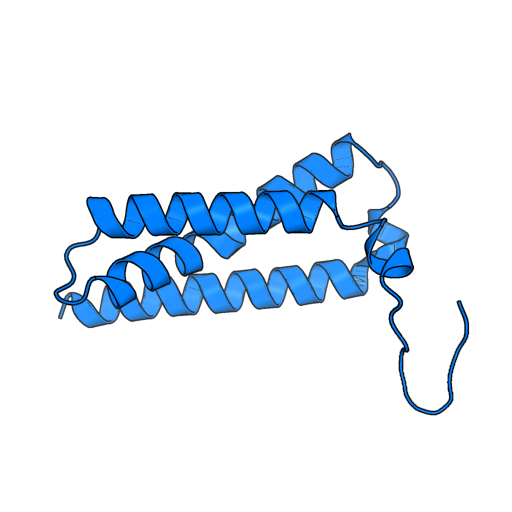 SER A 1 94 ? 5.604 -1.651 -0.517 1.00 95.75 94 SER A CA 1
ATOM 704 C C . SER A 1 94 ? 7.120 -1.659 -0.378 1.00 95.75 94 SER A C 1
ATOM 706 O O . SER A 1 94 ? 7.809 -1.195 -1.285 1.00 95.75 94 SER A O 1
ATOM 708 N N . VAL A 1 95 ? 7.650 -2.237 0.701 1.00 97.50 95 VAL A N 1
ATOM 709 C CA . VAL A 1 95 ? 9.096 -2.416 0.878 1.00 97.50 95 VAL A CA 1
ATOM 710 C C . VAL A 1 95 ? 9.654 -3.362 -0.182 1.00 97.50 95 VAL A C 1
ATOM 712 O O . VAL A 1 95 ? 10.661 -3.034 -0.797 1.00 97.50 95 VAL A O 1
ATOM 715 N N . ALA A 1 96 ? 8.996 -4.490 -0.461 1.00 96.12 96 ALA A N 1
ATOM 716 C CA . ALA A 1 96 ? 9.433 -5.418 -1.504 1.00 96.12 96 ALA A CA 1
ATOM 717 C C . ALA A 1 96 ? 9.482 -4.747 -2.888 1.00 96.12 96 ALA A C 1
ATOM 719 O O . ALA A 1 96 ? 10.448 -4.935 -3.627 1.00 96.12 96 ALA A O 1
ATOM 720 N N . GLY A 1 97 ? 8.483 -3.919 -3.215 1.00 94.50 97 GLY A N 1
ATOM 721 C CA . GLY A 1 97 ? 8.486 -3.100 -4.429 1.00 94.50 97 GLY A CA 1
ATOM 722 C C . GLY A 1 97 ? 9.663 -2.122 -4.470 1.00 94.50 97 GLY A C 1
ATOM 723 O O . GLY A 1 97 ? 10.393 -2.081 -5.456 1.00 94.50 97 GLY A O 1
ATOM 724 N N . ALA A 1 98 ? 9.902 -1.387 -3.381 1.00 94.38 98 ALA A N 1
ATOM 725 C CA . ALA A 1 98 ? 11.014 -0.440 -3.292 1.00 94.38 98 ALA A CA 1
ATOM 726 C C . ALA A 1 98 ? 12.390 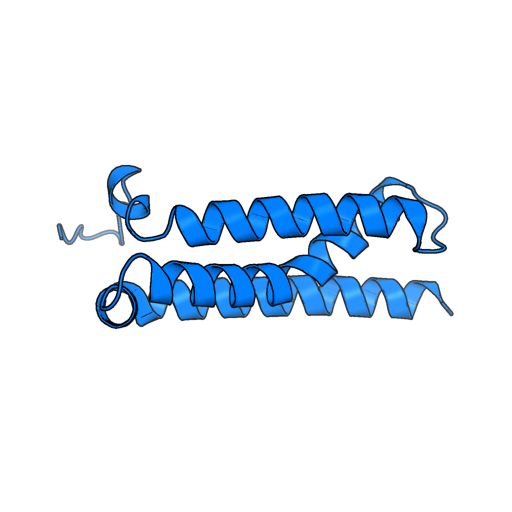-1.125 -3.396 1.00 94.38 98 ALA A C 1
ATOM 728 O O . ALA A 1 98 ? 13.271 -0.630 -4.095 1.00 94.38 98 ALA A O 1
ATOM 729 N N . VAL A 1 99 ? 12.567 -2.281 -2.750 1.00 96.19 99 VAL A N 1
ATOM 730 C CA . VAL A 1 99 ? 13.798 -3.083 -2.828 1.00 96.19 99 VAL A CA 1
ATOM 731 C C . VAL A 1 99 ? 14.022 -3.590 -4.248 1.00 96.19 99 VAL A C 1
ATOM 733 O O . VAL A 1 99 ? 15.127 -3.460 -4.765 1.00 96.19 99 VAL A O 1
ATOM 736 N N . LYS A 1 100 ? 12.979 -4.117 -4.903 1.00 93.81 100 LYS A N 1
ATOM 737 C CA . LYS A 1 100 ? 13.057 -4.545 -6.306 1.00 93.81 100 LYS A CA 1
ATOM 738 C C . LYS A 1 100 ? 13.443 -3.383 -7.220 1.00 93.81 100 LYS A C 1
ATOM 740 O O . LYS A 1 100 ? 14.304 -3.549 -8.079 1.00 93.81 100 LYS A O 1
ATOM 745 N N . TYR A 1 101 ? 12.830 -2.214 -7.021 1.00 92.62 101 TYR A N 1
ATOM 746 C CA . TYR A 1 101 ? 13.190 -1.011 -7.764 1.00 92.62 101 TYR A CA 1
ATOM 747 C C . TYR A 1 101 ? 14.660 -0.659 -7.588 1.00 92.62 101 TYR A C 1
ATOM 749 O O . TYR A 1 101 ? 15.351 -0.472 -8.582 1.00 92.62 101 TYR A O 1
ATOM 757 N N . TRP A 1 102 ? 15.134 -0.621 -6.344 1.00 93.56 102 TRP A N 1
ATOM 758 C CA . TRP A 1 102 ? 16.516 -0.286 -6.026 1.00 93.56 102 TRP A CA 1
ATOM 759 C C . TRP A 1 102 ? 17.513 -1.283 -6.626 1.00 93.56 102 TRP A C 1
ATOM 761 O O . TRP A 1 102 ? 18.498 -0.860 -7.216 1.00 93.56 102 TRP A O 1
ATOM 771 N N . TRP A 1 103 ? 17.232 -2.588 -6.552 1.00 92.31 103 TRP A N 1
ATOM 772 C CA . TRP A 1 103 ? 18.097 -3.629 -7.117 1.00 92.31 103 TRP A CA 1
ATOM 773 C C . TRP A 1 103 ? 18.244 -3.521 -8.638 1.00 92.31 103 TRP A C 1
ATOM 775 O O . TRP A 1 103 ? 19.327 -3.734 -9.159 1.00 92.31 103 TRP A O 1
ATOM 785 N N . ASN A 1 104 ? 17.179 -3.142 -9.349 1.00 89.31 104 ASN A N 1
ATOM 786 C CA . ASN A 1 104 ? 17.202 -2.990 -10.807 1.00 89.31 104 ASN A CA 1
ATOM 787 C C . ASN A 1 104 ? 17.947 -1.733 -11.300 1.00 89.31 104 ASN A C 1
ATOM 789 O O . ASN A 1 104 ? 18.050 -1.538 -12.509 1.00 89.31 104 ASN A O 1
ATOM 793 N N . GLN A 1 105 ? 18.419 -0.861 -10.402 1.00 85.12 105 GLN A N 1
ATOM 794 C CA . GLN A 1 105 ? 19.213 0.323 -10.762 1.00 85.12 105 GLN A CA 1
ATOM 795 C C . GLN A 1 105 ? 20.728 0.053 -10.793 1.00 85.12 105 GLN A C 1
ATOM 797 O O . GLN A 1 105 ? 21.480 0.940 -11.200 1.00 85.12 105 GLN A O 1
ATOM 802 N N . TYR A 1 106 ? 21.174 -1.128 -10.354 1.00 77.88 106 TYR A N 1
ATOM 803 C CA . TYR A 1 106 ? 22.582 -1.540 -10.293 1.00 77.88 106 TYR A CA 1
ATOM 804 C C . TYR A 1 106 ? 22.836 -2.756 -11.183 1.00 77.88 106 TYR A C 1
ATOM 806 O O . TYR A 1 106 ? 23.969 -2.849 -11.704 1.00 77.88 106 TYR A O 1
#

pLDDT: mean 86.26, std 14.67, range [44.44, 97.94]

Radius of gyration: 16.25 Å; chains: 1; bounding box: 43×35×37 Å

Sequence (106 aa):
MHESKFGFEYHGSDLQPIRPLVWVVTAAQLAGGVLGYTELSMPDAFDRIWTGGAMASLPGYLAGCALQALMRPGSFPAHRVMLLRLGLLAALVSVAGAVKYWWNQY

Foldseek 3Di:
DDDDPPDDDDDPVNCVLQVLLVVLLVVQLQVQLVCLQPPAPDPDSVLSSQLRSLLSNLVSNVVSVVVSCVVPPPSCVVCVVVSVVSNVVSVVSSVVSVVSSVVRVD

Secondary structure (DSSP, 8-state):
----TTS----TTTTTTTHHHHHHHHHHHHHHHHHHHHH---S-HHHHHHHHHHHHHHHHHHHHHHHHHHHSTTHHHHTHHHHHHHHHHHHHHHHHHHHHHHHTT-